Protein AF-A0A969NPX9-F1 (afdb_monomer_lite)

Sequence (86 aa):
NLDKPFDCLPEEGIARTRVMPDDILNYHQDWDRQVAEVIPYFERVEQPLKYLIEKQNLARINAVIEQKIPLDSMLTTYYVELKNRI

Foldseek 3Di:
DDPAKDAADDDPPDPDGIDGLCCCVVCQVVVLVVCLVCLLCPVVDDDVCVVVDDPVVVVVSVCCNVVVDPDDTSNVVRDDPPPDPD

Secondary structure (DSSP, 8-state):
--SS-EEPPPBTTB---EE-TTHHHHHHHHHHHHHHHHGGGTTTS--TTGGGS-HHHHHHHHHHHTTSSPPPPGGGG---------

Structure (mmCIF, N/CA/C/O backbone):
data_AF-A0A969NPX9-F1
#
_entry.id   AF-A0A969NPX9-F1
#
loop_
_atom_site.group_PDB
_atom_site.id
_atom_site.type_symbol
_atom_site.label_atom_id
_atom_site.label_alt_id
_atom_site.label_comp_id
_atom_site.label_asym_id
_atom_site.label_entity_id
_atom_site.label_seq_id
_atom_site.pdbx_PDB_ins_code
_atom_site.Cartn_x
_atom_site.Cartn_y
_atom_site.Cartn_z
_atom_site.occupancy
_atom_site.B_iso_or_equiv
_atom_site.auth_seq_id
_atom_site.auth_comp_id
_atom_site.auth_asym_id
_atom_site.auth_atom_id
_atom_site.pdbx_PDB_model_num
ATOM 1 N N . ASN A 1 1 ? 12.060 -0.891 -3.863 1.00 70.50 1 ASN A N 1
ATOM 2 C CA . ASN A 1 1 ? 12.285 -1.143 -5.313 1.00 70.50 1 ASN A CA 1
ATOM 3 C C . ASN A 1 1 ? 13.461 -2.098 -5.487 1.00 70.50 1 ASN A C 1
ATOM 5 O O . ASN A 1 1 ? 14.170 -2.340 -4.520 1.00 70.50 1 ASN A O 1
ATOM 9 N N . LEU A 1 2 ? 13.620 -2.683 -6.679 1.00 83.25 2 LEU A N 1
ATOM 10 C CA . LEU A 1 2 ? 14.737 -3.576 -7.013 1.00 83.25 2 LEU A CA 1
ATOM 11 C C . LEU A 1 2 ? 15.870 -2.795 -7.690 1.00 83.25 2 LEU A C 1
ATOM 13 O O . LEU A 1 2 ? 15.590 -1.864 -8.437 1.00 83.25 2 LEU A O 1
ATOM 17 N N . ASP A 1 3 ? 17.121 -3.222 -7.505 1.00 85.94 3 ASP A N 1
ATOM 18 C CA . ASP A 1 3 ? 18.281 -2.609 -8.182 1.00 85.94 3 ASP A CA 1
ATOM 19 C C . ASP A 1 3 ? 18.546 -3.195 -9.574 1.00 85.94 3 ASP A C 1
ATOM 21 O O . ASP A 1 3 ? 19.188 -2.578 -10.423 1.00 85.94 3 ASP A O 1
ATOM 25 N N . LYS A 1 4 ? 18.083 -4.424 -9.804 1.00 90.44 4 LYS A N 1
ATOM 26 C CA . LYS A 1 4 ? 18.241 -5.168 -11.054 1.00 90.44 4 LYS A CA 1
ATOM 27 C C . LYS A 1 4 ? 16.981 -5.990 -11.333 1.00 90.44 4 LYS 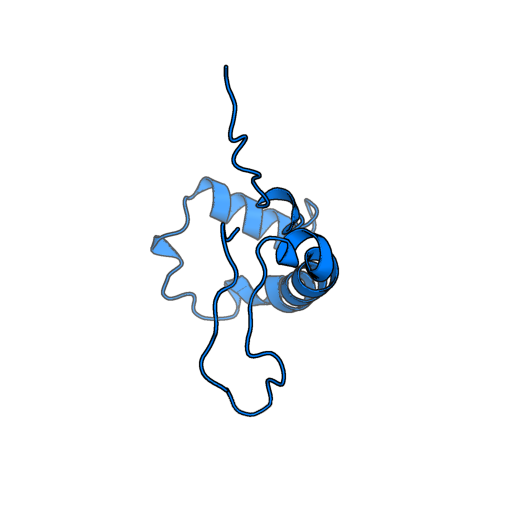A C 1
ATOM 29 O O . LYS A 1 4 ? 16.251 -6.288 -10.386 1.00 90.44 4 LYS A O 1
ATOM 34 N N . PRO A 1 5 ? 16.732 -6.379 -12.594 1.00 94.94 5 PRO A N 1
ATOM 35 C CA . PRO A 1 5 ? 15.619 -7.256 -12.923 1.00 94.94 5 PRO A CA 1
ATOM 36 C C . PRO A 1 5 ? 15.645 -8.552 -12.111 1.00 94.94 5 PRO A C 1
ATOM 38 O O . PRO A 1 5 ? 16.717 -9.107 -11.847 1.00 94.94 5 PRO A O 1
ATOM 41 N N . PHE A 1 6 ? 14.462 -9.031 -11.744 1.00 94.06 6 PHE A N 1
ATOM 42 C CA . PHE A 1 6 ? 14.271 -10.293 -11.040 1.00 94.06 6 PHE A CA 1
ATOM 43 C C . PHE A 1 6 ? 13.341 -11.197 -11.845 1.00 94.06 6 PHE A C 1
ATOM 45 O O . PHE A 1 6 ? 12.244 -10.782 -12.219 1.00 94.06 6 PHE A O 1
ATOM 52 N N . ASP A 1 7 ? 13.795 -12.419 -12.118 1.00 95.69 7 ASP A N 1
ATOM 53 C CA . ASP A 1 7 ? 13.007 -13.444 -12.795 1.00 95.69 7 ASP A CA 1
ATOM 54 C C . ASP A 1 7 ? 12.204 -14.239 -11.763 1.00 95.69 7 ASP A C 1
ATOM 56 O O . ASP A 1 7 ? 12.765 -14.844 -10.848 1.00 95.69 7 ASP A O 1
ATOM 60 N N . CYS A 1 8 ? 10.885 -14.222 -11.919 1.00 93.00 8 CYS A N 1
ATOM 61 C CA . CYS A 1 8 ? 9.949 -14.972 -11.096 1.00 93.00 8 CYS A CA 1
ATOM 62 C C . CYS A 1 8 ? 9.685 -16.349 -11.707 1.00 93.00 8 CYS A C 1
ATOM 64 O O . CYS A 1 8 ? 9.782 -16.546 -12.922 1.00 93.00 8 CYS A O 1
ATOM 66 N N . LEU A 1 9 ? 9.280 -17.297 -10.862 1.00 94.69 9 LEU A N 1
ATOM 67 C CA . LEU A 1 9 ? 8.709 -18.548 -11.347 1.00 94.69 9 LEU A CA 1
ATOM 68 C C . LEU A 1 9 ? 7.378 -18.261 -12.069 1.00 94.69 9 LEU A C 1
ATOM 70 O O . LEU A 1 9 ? 6.646 -17.369 -11.641 1.00 94.69 9 LEU A O 1
ATOM 74 N N . PRO A 1 10 ? 7.054 -18.985 -13.154 1.00 94.25 10 PRO A N 1
ATOM 75 C CA . PRO A 1 10 ? 5.746 -18.874 -13.787 1.00 94.25 10 PRO A CA 1
ATOM 76 C C . PRO A 1 10 ? 4.629 -19.288 -12.821 1.00 94.25 10 PRO A C 1
ATOM 78 O O . PRO A 1 10 ? 4.719 -20.340 -12.188 1.00 94.25 10 PRO A O 1
ATOM 81 N N . GLU A 1 11 ? 3.567 -18.489 -12.759 1.00 94.00 11 GLU A N 1
ATOM 82 C CA . GLU A 1 11 ? 2.361 -18.761 -11.972 1.00 94.00 11 GLU A CA 1
ATOM 83 C C . GLU A 1 11 ? 1.139 -18.833 -12.893 1.00 94.00 11 GLU A C 1
ATOM 85 O O . GLU A 1 11 ? 1.059 -18.137 -13.911 1.00 94.00 11 GLU A O 1
ATOM 90 N N . GLU A 1 12 ? 0.178 -19.695 -12.559 1.00 95.31 12 GLU A N 1
ATOM 91 C CA . GLU A 1 12 ? -1.043 -19.838 -13.351 1.00 95.31 12 GLU A CA 1
ATOM 92 C C . GLU A 1 12 ? -1.828 -18.519 -13.381 1.00 95.31 12 GLU A C 1
ATOM 94 O O . GLU A 1 12 ? -2.039 -17.872 -12.359 1.00 95.31 12 GLU A O 1
ATOM 99 N N . GLY A 1 13 ? -2.247 -18.100 -14.577 1.00 92.62 13 GLY A N 1
ATOM 100 C CA . GLY A 1 13 ? -2.969 -16.841 -14.772 1.00 92.62 13 GLY A CA 1
ATOM 101 C C . GLY A 1 13 ? -2.089 -15.585 -14.773 1.00 92.62 13 GLY A C 1
ATOM 102 O O . GLY A 1 13 ? -2.602 -14.506 -15.064 1.00 92.62 13 GLY A O 1
ATOM 103 N N . ILE A 1 14 ? -0.777 -15.701 -14.533 1.00 91.00 14 ILE A N 1
ATOM 104 C CA . ILE A 1 14 ? 0.152 -14.568 -14.532 1.00 91.00 14 ILE A CA 1
ATOM 105 C C . ILE A 1 14 ? 1.103 -14.667 -15.724 1.00 91.00 14 ILE A C 1
ATOM 107 O O . ILE A 1 14 ? 2.052 -15.445 -15.747 1.00 91.00 14 ILE A O 1
ATOM 111 N N . ALA A 1 15 ? 0.876 -13.816 -16.726 1.00 91.81 15 ALA A N 1
ATOM 112 C CA . ALA A 1 15 ? 1.747 -13.744 -17.901 1.00 91.81 15 ALA A CA 1
ATOM 113 C C . ALA A 1 15 ? 3.138 -13.164 -17.581 1.00 91.81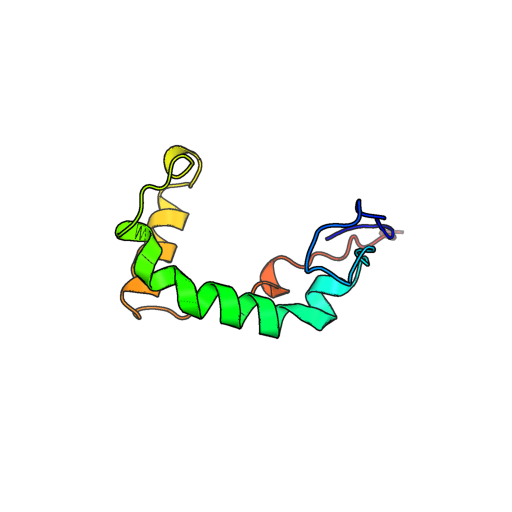 15 ALA A C 1
ATOM 115 O O . ALA A 1 15 ? 4.102 -13.384 -18.314 1.00 91.81 15 ALA A O 1
ATOM 116 N N . ARG A 1 16 ? 3.245 -12.377 -16.506 1.00 92.62 16 ARG A N 1
ATOM 117 C CA . ARG A 1 16 ? 4.446 -11.618 -16.171 1.00 92.62 16 ARG A CA 1
ATOM 118 C C . ARG A 1 16 ? 5.398 -12.438 -15.304 1.00 92.62 16 ARG A C 1
ATOM 120 O O . ARG A 1 16 ? 5.134 -12.649 -14.129 1.00 92.62 16 ARG A O 1
ATOM 127 N N . THR A 1 17 ? 6.550 -12.803 -15.858 1.00 95.50 17 THR A N 1
ATOM 128 C CA . THR A 1 17 ? 7.579 -13.600 -15.163 1.00 95.50 17 THR A CA 1
ATOM 129 C C . THR A 1 17 ? 8.846 -12.813 -14.820 1.00 95.50 17 THR A C 1
ATOM 131 O O . THR A 1 17 ? 9.841 -13.401 -14.411 1.00 95.50 17 THR A O 1
ATOM 134 N N . ARG A 1 18 ? 8.852 -11.486 -15.003 1.00 95.00 18 ARG A N 1
ATOM 135 C CA . ARG A 1 18 ? 10.007 -10.626 -14.705 1.00 95.00 18 ARG A CA 1
ATOM 136 C C . ARG A 1 18 ? 9.567 -9.301 -14.090 1.00 95.00 18 ARG A C 1
ATOM 138 O O . ARG A 1 18 ? 8.730 -8.610 -14.669 1.00 95.00 18 ARG A O 1
ATOM 145 N N . VAL A 1 19 ? 10.174 -8.950 -12.959 1.00 92.88 19 VAL A N 1
ATOM 146 C CA . VAL A 1 19 ? 10.007 -7.679 -12.236 1.00 92.88 19 VAL A CA 1
ATOM 147 C C . VAL A 1 19 ? 11.173 -6.756 -12.586 1.00 92.88 19 VAL A C 1
ATOM 149 O O . VAL A 1 19 ? 12.330 -7.185 -12.570 1.00 92.88 19 VAL A O 1
ATOM 152 N N . MET A 1 20 ? 10.878 -5.498 -12.910 1.00 93.06 20 MET A N 1
ATOM 153 C CA . MET A 1 20 ? 11.863 -4.485 -13.291 1.00 93.06 20 MET A CA 1
ATOM 154 C C . MET A 1 20 ? 12.078 -3.458 -12.164 1.00 93.06 20 MET A C 1
ATOM 156 O O . MET A 1 20 ? 11.159 -3.189 -11.386 1.00 93.06 20 MET A O 1
ATOM 160 N N . PRO A 1 21 ? 13.279 -2.855 -12.061 1.00 91.19 21 PRO A N 1
ATOM 161 C CA . PRO A 1 21 ? 13.587 -1.814 -11.071 1.00 91.19 21 PRO A CA 1
ATOM 162 C C . PRO A 1 21 ? 12.604 -0.636 -11.020 1.00 91.19 21 PRO A C 1
ATOM 164 O O . PRO A 1 21 ? 12.353 -0.067 -9.955 1.00 91.19 21 PRO A O 1
ATOM 167 N N . ASP A 1 22 ? 12.057 -0.267 -12.172 1.00 91.31 22 ASP A N 1
ATOM 168 C CA . ASP A 1 22 ? 11.191 0.885 -12.401 1.00 91.31 22 ASP A CA 1
ATOM 169 C C . ASP A 1 22 ? 9.695 0.544 -12.353 1.00 91.31 22 ASP A C 1
ATOM 171 O O . ASP A 1 22 ? 8.860 1.407 -12.597 1.00 91.31 22 ASP A O 1
ATOM 175 N N . ASP A 1 23 ? 9.321 -0.682 -11.985 1.00 92.81 23 ASP A N 1
ATOM 176 C CA . ASP A 1 23 ? 7.919 -1.107 -11.988 1.00 92.81 23 ASP A CA 1
ATOM 177 C C . ASP A 1 23 ? 7.003 -0.233 -11.142 1.00 92.81 23 ASP A C 1
ATOM 179 O O . ASP A 1 23 ? 5.883 0.046 -11.553 1.00 92.81 23 ASP A O 1
ATOM 183 N N . ILE A 1 24 ? 7.466 0.238 -9.982 1.00 92.25 24 ILE A N 1
ATOM 184 C CA . ILE A 1 24 ? 6.656 1.138 -9.152 1.00 92.25 24 ILE A CA 1
ATOM 185 C C . ILE A 1 24 ? 6.318 2.420 -9.936 1.00 92.25 24 ILE A C 1
ATOM 187 O O . ILE A 1 24 ? 5.195 2.905 -9.851 1.00 92.25 24 ILE A O 1
ATOM 191 N N . LEU A 1 25 ? 7.231 2.940 -10.765 1.00 93.19 25 LEU A N 1
ATOM 192 C CA . LEU A 1 25 ? 6.958 4.128 -11.583 1.00 93.19 25 LEU A CA 1
ATOM 193 C C . LEU A 1 25 ? 5.868 3.862 -12.625 1.00 93.19 25 LEU A C 1
ATOM 195 O O . LEU A 1 25 ? 5.020 4.722 -12.848 1.00 93.19 25 LEU A O 1
ATOM 199 N N . ASN A 1 26 ? 5.866 2.666 -13.210 1.00 93.50 26 ASN A N 1
ATOM 200 C CA . ASN A 1 26 ? 4.975 2.308 -14.311 1.00 93.50 26 ASN A CA 1
ATOM 201 C C . ASN A 1 26 ? 3.614 1.757 -13.848 1.00 93.50 26 ASN A C 1
ATOM 203 O O . ASN A 1 26 ? 2.618 1.956 -14.535 1.00 93.50 26 ASN A O 1
ATOM 207 N N . TYR A 1 27 ? 3.558 1.086 -12.692 1.00 94.31 27 TYR A N 1
ATOM 208 C CA . TYR A 1 27 ? 2.392 0.309 -12.249 1.00 94.31 27 TYR A CA 1
ATOM 209 C C . TYR A 1 27 ? 1.767 0.782 -10.928 1.00 94.31 27 TYR A C 1
ATOM 211 O O . TYR A 1 27 ? 0.747 0.220 -10.526 1.00 94.31 27 TYR A O 1
ATOM 219 N N . HIS A 1 28 ? 2.307 1.815 -10.257 1.00 95.88 28 HIS A N 1
ATOM 220 C CA . HIS A 1 28 ? 1.736 2.299 -8.987 1.00 95.88 28 HIS A CA 1
ATOM 221 C C . HIS A 1 28 ? 0.241 2.610 -9.090 1.00 95.88 28 HIS A C 1
ATOM 223 O O . HIS A 1 28 ? -0.489 2.286 -8.171 1.00 95.88 28 HIS A O 1
ATOM 229 N N . GLN A 1 29 ? -0.238 3.166 -10.206 1.00 96.88 29 GLN A N 1
ATOM 230 C CA . GLN A 1 29 ? -1.652 3.528 -10.358 1.00 96.88 29 GLN A CA 1
ATOM 231 C C . GLN A 1 29 ? -2.588 2.315 -10.303 1.00 96.88 29 GLN A C 1
ATOM 233 O O . GLN A 1 29 ? -3.656 2.380 -9.693 1.00 96.88 29 GLN A O 1
ATOM 238 N N . ASP A 1 30 ? -2.197 1.207 -10.936 1.00 95.94 30 ASP A N 1
ATOM 239 C CA . ASP A 1 30 ? -2.995 -0.018 -10.918 1.00 95.94 30 ASP A CA 1
ATOM 240 C C . ASP A 1 30 ? -2.953 -0.679 -9.540 1.00 95.94 30 ASP A C 1
ATOM 242 O O . ASP A 1 30 ? -3.974 -1.175 -9.065 1.00 95.94 30 ASP A O 1
ATOM 246 N N . TRP A 1 31 ? -1.807 -0.635 -8.860 1.00 95.19 31 TRP A N 1
ATOM 247 C CA . TRP A 1 31 ? -1.679 -1.141 -7.493 1.00 95.19 31 TRP A CA 1
ATOM 248 C C . TRP A 1 31 ? -2.437 -0.280 -6.481 1.00 95.19 31 TRP A C 1
A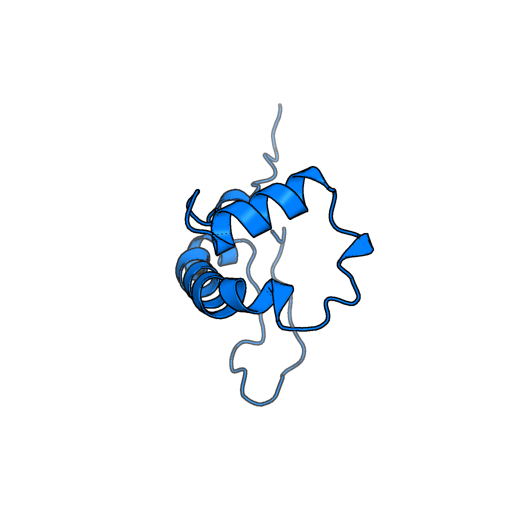TOM 250 O O . TRP A 1 31 ? -3.130 -0.824 -5.626 1.00 95.19 31 TRP A O 1
ATOM 260 N N . ASP A 1 32 ? -2.395 1.045 -6.617 1.00 97.12 32 ASP A N 1
ATOM 261 C CA . ASP A 1 32 ? -3.159 1.985 -5.794 1.00 97.12 32 ASP A CA 1
ATOM 262 C C . ASP A 1 32 ? -4.658 1.709 -5.914 1.00 97.12 32 ASP A C 1
ATOM 264 O O . ASP A 1 32 ? -5.365 1.671 -4.906 1.00 97.12 32 ASP A O 1
ATOM 268 N N . ARG A 1 33 ? -5.142 1.452 -7.139 1.00 97.62 33 ARG A N 1
ATOM 269 C CA . ARG A 1 33 ? -6.536 1.063 -7.388 1.00 97.62 33 ARG A CA 1
ATOM 270 C C . ARG A 1 33 ? -6.884 -0.241 -6.671 1.00 97.62 33 ARG A C 1
ATOM 272 O O . ARG A 1 33 ? -7.879 -0.283 -5.956 1.00 97.62 33 ARG A O 1
ATOM 279 N N . GLN A 1 34 ? -6.054 -1.274 -6.814 1.00 96.12 34 GLN A N 1
ATOM 280 C CA . GLN A 1 34 ? -6.281 -2.570 -6.164 1.00 96.12 34 GLN A CA 1
ATOM 281 C C . GLN A 1 34 ? -6.318 -2.445 -4.636 1.00 96.12 34 GLN A C 1
ATOM 283 O O . GLN A 1 34 ? -7.201 -3.010 -3.994 1.00 96.12 34 GLN A O 1
ATOM 288 N N . VAL A 1 35 ? -5.403 -1.671 -4.041 1.00 95.62 35 VAL A N 1
ATOM 289 C CA . VAL A 1 35 ? -5.401 -1.424 -2.592 1.00 95.62 35 VAL A CA 1
ATOM 290 C C . VAL A 1 35 ? -6.651 -0.648 -2.177 1.00 95.62 35 VAL A C 1
ATOM 292 O O . VAL A 1 35 ? -7.300 -1.028 -1.205 1.00 95.62 35 VAL A O 1
ATOM 295 N N . ALA A 1 36 ? -7.033 0.395 -2.917 1.00 96.31 36 ALA A N 1
ATOM 296 C CA . ALA A 1 36 ? -8.231 1.180 -2.628 1.00 96.31 36 ALA A CA 1
ATOM 297 C C . ALA A 1 36 ? -9.522 0.340 -2.670 1.00 96.31 36 ALA A C 1
ATOM 299 O O . ALA A 1 36 ? -10.422 0.565 -1.861 1.00 96.31 36 ALA A O 1
ATOM 300 N N . GLU A 1 37 ? -9.607 -0.651 -3.562 1.00 96.81 37 GLU A N 1
ATOM 301 C CA . GLU A 1 37 ? -10.752 -1.566 -3.660 1.00 96.81 37 GLU A CA 1
ATOM 302 C C . GLU A 1 37 ? -10.894 -2.477 -2.429 1.00 96.81 37 GLU A C 1
ATOM 304 O O . GLU A 1 37 ? -12.014 -2.784 -2.009 1.00 96.81 37 GLU A O 1
ATOM 309 N N . VAL A 1 38 ? -9.776 -2.893 -1.822 1.00 96.00 38 VAL A N 1
ATOM 310 C CA . VAL A 1 38 ? -9.777 -3.886 -0.732 1.00 96.00 38 VAL A CA 1
ATOM 311 C C . VAL A 1 38 ? -9.590 -3.290 0.664 1.00 96.00 38 VAL A C 1
ATOM 313 O O . VAL A 1 38 ? -10.004 -3.913 1.645 1.00 96.00 38 VAL A O 1
ATOM 316 N N . ILE A 1 39 ? -9.025 -2.083 0.790 1.00 95.31 39 ILE A N 1
ATOM 317 C CA . ILE A 1 39 ? -8.743 -1.456 2.091 1.00 95.31 39 ILE A CA 1
ATOM 318 C C . ILE A 1 39 ? -9.973 -1.350 3.019 1.00 95.31 39 ILE A C 1
ATOM 320 O O . ILE A 1 39 ? -9.800 -1.574 4.220 1.00 95.31 39 ILE A O 1
ATOM 324 N N . PRO A 1 40 ? -11.228 -1.148 2.546 1.00 95.50 40 PRO A N 1
ATOM 325 C CA . PRO A 1 40 ? -12.396 -1.101 3.434 1.00 95.50 40 PRO A CA 1
ATOM 326 C C . PRO A 1 40 ? -12.696 -2.428 4.149 1.00 95.50 40 PRO A C 1
ATOM 328 O O . PRO A 1 40 ? -13.454 -2.455 5.121 1.00 95.50 40 PRO A O 1
ATOM 331 N N . TYR A 1 41 ? -12.131 -3.541 3.673 1.00 96.00 41 TYR A N 1
ATOM 332 C CA . TYR A 1 41 ? -12.301 -4.868 4.266 1.00 96.00 41 TYR A CA 1
ATOM 333 C C . TYR A 1 41 ? -11.222 -5.210 5.294 1.00 96.00 41 TYR A C 1
ATOM 335 O O . TYR A 1 41 ? -11.328 -6.256 5.931 1.00 96.00 41 TYR A O 1
ATOM 343 N N . PHE A 1 42 ? -10.223 -4.348 5.506 1.00 95.44 42 PHE A N 1
ATOM 344 C CA . PHE A 1 42 ? -9.083 -4.622 6.385 1.00 95.44 42 PHE A CA 1
ATOM 345 C C . PHE A 1 42 ? -9.496 -5.048 7.805 1.00 95.44 42 PHE A C 1
ATOM 347 O O . PHE A 1 42 ? -8.901 -5.964 8.364 1.00 95.44 42 PHE A O 1
ATOM 354 N N . GLU A 1 43 ? -10.545 -4.438 8.370 1.00 91.38 43 GLU A N 1
ATOM 355 C CA . GLU A 1 43 ? -11.086 -4.803 9.692 1.00 91.38 43 GLU A CA 1
ATOM 356 C C . GLU A 1 43 ? -12.150 -5.914 9.652 1.00 91.38 43 GLU A C 1
ATOM 358 O O . GLU A 1 43 ? -12.531 -6.439 10.696 1.00 91.38 43 GLU A O 1
ATOM 363 N N . ARG A 1 44 ? -12.638 -6.283 8.462 1.00 94.62 44 ARG A N 1
ATOM 364 C CA . ARG A 1 44 ? -13.678 -7.311 8.269 1.00 94.62 44 ARG A CA 1
ATOM 365 C C . ARG A 1 44 ? -13.107 -8.716 8.117 1.00 94.62 44 ARG A C 1
ATOM 367 O O . ARG A 1 44 ? -13.864 -9.682 8.150 1.00 94.62 44 ARG A O 1
ATOM 374 N N . VAL A 1 45 ? -11.798 -8.822 7.922 1.00 95.06 45 VAL A N 1
ATOM 375 C CA . VAL A 1 45 ? -11.083 -10.087 7.766 1.00 95.06 45 VAL A CA 1
ATOM 376 C C . VAL A 1 45 ? -9.985 -10.184 8.814 1.00 95.06 45 VAL A C 1
ATOM 378 O O . VAL A 1 45 ? -9.465 -9.172 9.289 1.00 95.06 45 VAL A O 1
ATOM 381 N N . GLU A 1 46 ? -9.634 -11.411 9.190 1.00 95.50 46 GLU A N 1
ATOM 382 C CA . GLU A 1 46 ? -8.492 -11.629 10.067 1.00 95.50 46 GLU A CA 1
ATOM 383 C C . GLU A 1 46 ? -7.219 -11.098 9.398 1.00 95.50 46 GLU A C 1
ATOM 385 O O . GLU A 1 46 ? -6.973 -11.327 8.215 1.00 95.50 46 GLU A O 1
ATOM 390 N N . GLN A 1 47 ? -6.407 -10.385 10.174 1.00 95.69 47 GLN A N 1
ATOM 391 C CA . GLN A 1 47 ? -5.109 -9.873 9.755 1.00 95.69 47 GLN A CA 1
ATOM 392 C C . GLN A 1 47 ? -4.039 -10.554 10.620 1.00 95.69 47 GLN A C 1
ATOM 394 O O . GLN A 1 47 ? -3.651 -9.990 11.649 1.00 95.69 47 GLN A O 1
ATOM 399 N N . PRO A 1 48 ? -3.554 -11.758 10.252 1.00 96.50 48 PRO A N 1
ATOM 400 C CA . PRO A 1 48 ? -2.633 -12.528 11.093 1.00 96.50 48 PRO A CA 1
ATOM 401 C C . PRO A 1 48 ? -1.354 -11.760 11.433 1.00 96.50 48 PRO A C 1
ATOM 403 O O . PRO A 1 48 ? -0.802 -11.912 12.515 1.00 96.50 48 PRO A O 1
ATOM 406 N N . LEU A 1 49 ? -0.915 -10.880 10.528 1.00 96.25 49 LEU A N 1
ATOM 407 C CA . LEU A 1 49 ? 0.283 -10.053 10.675 1.00 96.25 49 LEU A CA 1
ATOM 408 C C . LEU A 1 49 ? 0.004 -8.648 11.233 1.00 96.25 49 LEU A C 1
ATOM 410 O O . LEU A 1 49 ? 0.917 -7.826 11.289 1.00 96.25 49 LEU A O 1
ATOM 414 N N . LYS A 1 50 ? -1.223 -8.345 11.688 1.00 95.44 50 LYS A N 1
ATOM 415 C CA . LYS A 1 50 ? -1.590 -7.011 12.214 1.00 95.44 50 LYS A CA 1
ATOM 416 C C . LYS A 1 50 ? -0.684 -6.552 13.352 1.00 95.44 50 LYS A C 1
ATOM 418 O O . LYS A 1 50 ? -0.439 -5.359 13.493 1.00 95.44 50 LYS A O 1
ATOM 423 N N . TYR A 1 51 ? -0.173 -7.494 14.144 1.00 95.75 51 TYR A N 1
ATOM 424 C CA . TYR A 1 51 ? 0.726 -7.219 15.265 1.00 95.75 51 TYR A CA 1
ATOM 425 C C . TYR A 1 51 ? 2.094 -6.657 14.841 1.00 95.75 51 TYR A C 1
ATOM 427 O O . TYR A 1 51 ? 2.784 -6.077 15.674 1.00 95.75 51 TYR A O 1
ATOM 435 N N . LEU A 1 52 ? 2.483 -6.810 13.569 1.00 97.56 52 LEU A N 1
ATOM 436 C CA . LEU A 1 52 ? 3.707 -6.226 13.011 1.00 97.56 52 LEU A CA 1
ATOM 437 C C . LEU A 1 52 ? 3.526 -4.758 12.603 1.00 97.56 52 LEU A C 1
ATOM 439 O O . LEU A 1 52 ? 4.508 -4.072 12.328 1.00 97.56 52 LEU A O 1
ATOM 443 N N . ILE A 1 53 ? 2.286 -4.267 12.548 1.00 95.62 53 ILE A N 1
ATOM 444 C CA . ILE A 1 53 ? 1.988 -2.901 12.133 1.00 95.62 53 ILE A CA 1
ATOM 445 C C . ILE A 1 53 ? 2.090 -1.984 13.351 1.00 95.62 53 ILE A C 1
ATOM 447 O O . ILE A 1 53 ? 1.382 -2.149 14.346 1.00 95.62 53 ILE A O 1
ATOM 451 N N . GLU A 1 54 ? 2.957 -0.977 13.263 1.00 97.50 54 GLU A N 1
ATOM 452 C CA . GLU A 1 54 ? 3.077 0.043 14.300 1.00 97.50 54 GLU A CA 1
ATOM 453 C C . GLU A 1 54 ? 1.733 0.734 14.568 1.00 97.50 54 GLU A C 1
ATOM 455 O O . GLU A 1 54 ? 0.960 1.017 13.649 1.00 97.50 54 GLU A O 1
ATOM 460 N N . LYS A 1 55 ? 1.479 1.095 15.831 1.00 96.62 55 LYS A N 1
ATOM 461 C CA . LYS A 1 55 ? 0.221 1.742 16.246 1.00 96.62 55 LYS A CA 1
ATOM 462 C C . LYS A 1 55 ? -0.108 2.994 15.428 1.00 96.62 55 LYS A C 1
ATOM 464 O O . LYS A 1 55 ? -1.269 3.219 15.100 1.00 96.62 55 LYS A O 1
ATOM 469 N N . GLN A 1 56 ? 0.906 3.787 15.080 1.00 96.56 56 GLN A N 1
ATOM 470 C CA . GLN A 1 56 ? 0.741 4.986 14.257 1.00 96.56 56 GLN A CA 1
ATOM 471 C C . GLN A 1 56 ? 0.245 4.663 12.839 1.00 96.56 56 GLN A C 1
ATOM 473 O O . GLN A 1 56 ? -0.619 5.359 12.313 1.00 96.56 56 GLN A O 1
ATOM 478 N N . ASN A 1 57 ? 0.724 3.565 12.251 1.00 94.81 57 ASN A N 1
ATOM 479 C CA . ASN A 1 57 ? 0.328 3.133 10.914 1.00 94.81 57 ASN A CA 1
ATOM 480 C C . ASN A 1 57 ? -1.061 2.489 10.935 1.00 94.81 57 ASN A C 1
ATOM 482 O O . ASN A 1 57 ? -1.858 2.753 10.041 1.00 94.81 57 ASN A O 1
ATOM 486 N N . LEU A 1 58 ? -1.406 1.747 11.994 1.00 96.06 58 LEU A N 1
ATOM 487 C CA . LEU A 1 58 ? -2.780 1.277 12.210 1.00 96.06 58 LEU A CA 1
ATOM 488 C C . LEU A 1 58 ? -3.774 2.441 12.303 1.00 96.06 58 LEU A C 1
ATOM 490 O O . LEU A 1 58 ? -4.831 2.395 11.682 1.00 96.06 58 LEU A O 1
ATOM 494 N N . ALA A 1 59 ? -3.425 3.508 13.026 1.00 96.31 59 ALA A N 1
ATOM 495 C CA . ALA A 1 59 ? -4.271 4.696 13.104 1.00 96.31 59 ALA A CA 1
ATOM 496 C C . ALA A 1 59 ? -4.463 5.366 11.730 1.00 96.31 59 ALA A C 1
ATOM 498 O O . ALA A 1 59 ? -5.574 5.785 11.405 1.00 96.31 59 ALA A O 1
ATOM 499 N N . ARG A 1 60 ? -3.408 5.428 10.902 1.00 96.06 60 ARG A N 1
ATOM 500 C CA . ARG A 1 60 ? -3.502 5.928 9.518 1.00 96.06 60 ARG A CA 1
ATOM 501 C C . ARG A 1 60 ? -4.410 5.056 8.654 1.00 96.06 60 ARG A C 1
ATOM 503 O O . ARG A 1 60 ? -5.277 5.598 7.980 1.00 96.06 60 ARG A O 1
ATOM 510 N N . ILE A 1 61 ? -4.251 3.733 8.708 1.00 95.62 61 ILE A N 1
ATOM 511 C CA . ILE A 1 61 ? -5.105 2.783 7.977 1.00 95.62 61 ILE A CA 1
ATOM 512 C C . ILE A 1 61 ? -6.576 3.011 8.336 1.00 95.62 61 ILE A C 1
ATOM 514 O O . ILE A 1 61 ? -7.409 3.168 7.446 1.00 95.62 61 ILE A O 1
ATOM 518 N N . ASN A 1 62 ? -6.892 3.122 9.626 1.00 95.88 62 ASN A N 1
ATOM 519 C CA . ASN A 1 62 ? -8.264 3.354 10.071 1.00 95.88 62 ASN A CA 1
ATOM 520 C C . ASN A 1 62 ? -8.809 4.703 9.578 1.00 95.88 62 ASN A C 1
ATOM 522 O O . ASN A 1 62 ? -9.947 4.772 9.124 1.00 95.88 62 ASN A O 1
ATOM 526 N N . ALA A 1 63 ? -7.991 5.759 9.568 1.00 97.31 63 ALA A N 1
ATOM 527 C CA . ALA A 1 63 ? -8.390 7.047 9.006 1.00 97.31 63 ALA A CA 1
ATOM 528 C C . ALA A 1 63 ? -8.671 6.985 7.488 1.00 97.31 63 ALA A C 1
ATOM 530 O O . ALA A 1 63 ? -9.567 7.685 7.017 1.00 97.31 63 ALA A O 1
ATOM 531 N N . VAL A 1 64 ? -7.952 6.145 6.731 1.00 97.25 64 VAL A N 1
ATOM 532 C CA . VAL A 1 64 ? -8.231 5.890 5.303 1.00 97.25 64 VAL A CA 1
ATOM 533 C C . VAL A 1 64 ? -9.557 5.145 5.130 1.00 97.25 64 VAL A C 1
ATOM 535 O O . VAL A 1 64 ? -10.381 5.548 4.313 1.00 97.25 64 VAL A O 1
ATOM 538 N N . ILE A 1 65 ? -9.799 4.093 5.920 1.00 96.62 65 ILE A N 1
ATOM 539 C CA . ILE A 1 65 ? -11.048 3.307 5.883 1.00 96.62 65 ILE A CA 1
ATOM 540 C C . ILE A 1 65 ? -12.264 4.193 6.186 1.00 96.62 65 ILE A C 1
ATOM 542 O O . ILE A 1 65 ? -13.295 4.096 5.521 1.00 96.62 65 ILE A O 1
ATOM 546 N N . GLU A 1 66 ? -12.124 5.093 7.157 1.00 96.25 66 GLU A N 1
ATOM 547 C CA . GLU A 1 66 ? -13.137 6.082 7.539 1.00 96.25 66 GLU A CA 1
ATOM 548 C C . GLU A 1 66 ? -13.229 7.275 6.567 1.00 96.25 66 GLU A C 1
ATOM 550 O O . GLU A 1 66 ? -13.999 8.201 6.816 1.00 96.25 66 GLU A O 1
ATOM 555 N N . GLN A 1 67 ? -12.450 7.276 5.478 1.00 95.12 67 GLN A N 1
ATOM 556 C CA . GLN A 1 67 ? -12.394 8.334 4.459 1.00 95.12 67 GLN A CA 1
ATOM 557 C C . GLN A 1 67 ? -12.016 9.720 5.015 1.00 95.12 67 GLN A C 1
ATOM 559 O O . GLN A 1 67 ? -12.330 10.752 4.422 1.00 95.12 67 GLN A O 1
ATOM 564 N N . LYS A 1 68 ? -11.319 9.766 6.158 1.00 97.38 68 LYS A N 1
ATOM 565 C CA . LYS A 1 68 ? -10.830 11.009 6.781 1.00 97.38 68 LYS A CA 1
ATOM 566 C C . LYS A 1 68 ? -9.575 11.545 6.101 1.00 97.38 68 LYS A C 1
ATOM 568 O O . LYS A 1 68 ? -9.330 12.748 6.132 1.00 97.38 68 LYS A O 1
ATOM 573 N N . ILE A 1 69 ? -8.774 10.652 5.525 1.00 97.12 69 ILE A N 1
ATOM 574 C CA . ILE A 1 69 ? -7.578 10.975 4.742 1.00 97.12 69 ILE A CA 1
ATOM 575 C C . ILE A 1 69 ? -7.545 10.109 3.475 1.00 97.12 69 ILE A C 1
ATOM 577 O O . ILE A 1 69 ? -8.093 9.004 3.489 1.00 97.12 69 ILE A O 1
ATOM 581 N N . PRO A 1 70 ? -6.916 10.577 2.383 1.00 95.38 70 PRO A N 1
ATOM 582 C CA . PRO A 1 70 ? -6.709 9.746 1.203 1.00 95.38 70 PRO A CA 1
ATOM 583 C C . PRO A 1 70 ? -5.699 8.623 1.483 1.00 95.38 70 PRO A C 1
ATOM 585 O O . PRO A 1 70 ? -4.835 8.752 2.351 1.00 95.38 70 PRO A O 1
ATOM 588 N N . LEU A 1 71 ? -5.800 7.538 0.713 1.00 95.19 71 LEU A N 1
ATOM 589 C CA . LEU A 1 71 ? -4.778 6.495 0.661 1.00 95.19 71 LEU A CA 1
ATOM 590 C C . LEU A 1 71 ? -3.487 7.071 0.054 1.00 95.19 71 LEU A C 1
ATOM 592 O O . LEU A 1 71 ? -3.534 7.743 -0.978 1.00 95.19 71 LEU A O 1
ATOM 596 N N . ASP A 1 72 ? -2.344 6.795 0.682 1.00 95.00 72 ASP A N 1
ATOM 597 C CA . ASP A 1 72 ? -1.042 7.139 0.113 1.00 95.00 72 ASP A CA 1
ATOM 598 C C . ASP A 1 72 ? -0.777 6.290 -1.137 1.00 95.00 72 ASP A C 1
ATOM 600 O O . ASP A 1 72 ? -1.005 5.081 -1.134 1.00 95.00 72 ASP A O 1
ATOM 604 N N . SER A 1 73 ? -0.246 6.905 -2.195 1.00 95.94 73 SER A N 1
ATOM 605 C CA . SER A 1 73 ? 0.172 6.156 -3.383 1.00 95.94 73 SER A CA 1
ATOM 606 C C . SER A 1 73 ? 1.362 5.248 -3.069 1.00 95.94 73 SER A C 1
ATOM 608 O O . SER A 1 73 ? 2.312 5.665 -2.400 1.00 95.94 73 SER A O 1
ATOM 610 N N . MET A 1 74 ? 1.383 4.051 -3.650 1.00 92.38 74 MET A N 1
ATOM 611 C CA . MET A 1 74 ? 2.523 3.137 -3.685 1.00 92.38 74 MET A CA 1
ATOM 612 C C . MET A 1 74 ? 3.794 3.808 -4.205 1.00 92.38 74 MET A C 1
ATOM 61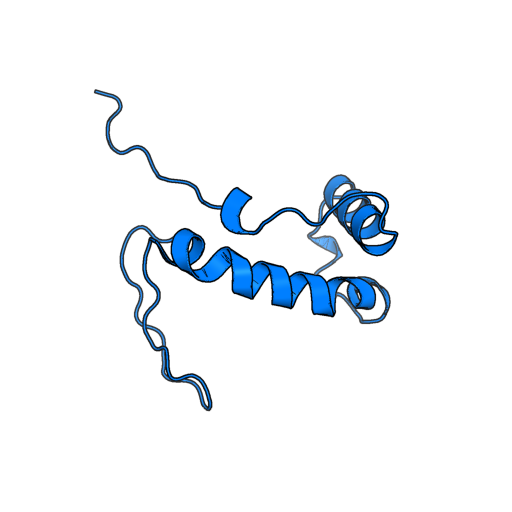4 O O . MET A 1 74 ? 4.896 3.437 -3.793 1.00 92.38 74 MET A O 1
ATOM 618 N N . LEU A 1 75 ? 3.659 4.833 -5.053 1.00 93.62 75 LEU A N 1
ATOM 619 C CA . LEU A 1 75 ? 4.781 5.624 -5.549 1.00 93.62 75 LEU A CA 1
ATOM 620 C C . LEU A 1 75 ? 5.593 6.266 -4.414 1.00 93.62 75 LEU A C 1
ATOM 622 O O . LEU A 1 75 ? 6.800 6.433 -4.553 1.00 93.62 75 LEU A O 1
ATOM 626 N N . THR A 1 76 ? 4.972 6.566 -3.269 1.00 91.81 76 THR A N 1
ATOM 627 C CA . THR A 1 76 ? 5.664 7.129 -2.094 1.00 91.81 76 THR A CA 1
ATOM 628 C C . THR A 1 76 ? 6.724 6.191 -1.508 1.00 91.81 76 THR A C 1
ATOM 630 O O . THR A 1 76 ? 7.640 6.645 -0.827 1.00 91.81 76 THR A O 1
ATOM 633 N N . THR A 1 77 ? 6.638 4.890 -1.807 1.00 86.88 77 THR A N 1
ATOM 634 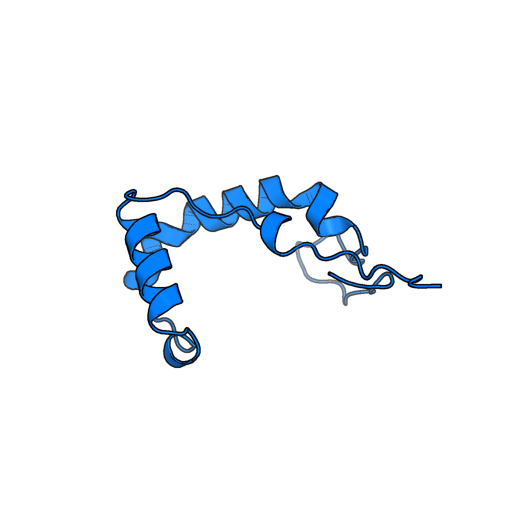C CA . THR A 1 77 ? 7.620 3.870 -1.404 1.00 86.88 77 THR A CA 1
ATOM 635 C C . THR A 1 77 ? 8.754 3.693 -2.419 1.00 86.88 77 THR A C 1
ATOM 637 O O . THR A 1 77 ? 9.676 2.903 -2.197 1.00 86.88 77 THR A O 1
ATOM 640 N N . TYR A 1 78 ? 8.704 4.408 -3.548 1.00 88.25 78 TYR A N 1
ATOM 641 C CA . TYR A 1 78 ? 9.767 4.383 -4.540 1.00 88.25 78 TYR A CA 1
ATOM 642 C C . TYR A 1 78 ? 10.988 5.146 -4.030 1.00 88.25 78 TYR A C 1
ATOM 644 O O . TYR A 1 78 ? 10.920 6.338 -3.733 1.00 88.25 78 TYR A O 1
ATOM 652 N N . TYR A 1 79 ? 12.125 4.460 -3.966 1.00 81.94 79 TYR A N 1
ATOM 653 C CA . TYR A 1 79 ? 13.381 5.035 -3.516 1.00 81.94 79 TYR A CA 1
ATOM 654 C C . TYR A 1 79 ? 14.469 4.796 -4.559 1.00 81.94 79 TYR A C 1
ATOM 656 O O . TYR A 1 79 ? 14.885 3.670 -4.794 1.00 81.94 79 TYR A O 1
ATOM 664 N N . VAL A 1 80 ? 14.982 5.849 -5.186 1.00 73.38 80 VAL A N 1
ATOM 665 C CA . VAL A 1 80 ? 16.175 5.702 -6.027 1.00 73.38 80 VAL A CA 1
ATOM 666 C C . VAL A 1 80 ? 17.394 5.756 -5.121 1.00 73.38 80 VAL A C 1
ATOM 668 O O . VAL A 1 80 ? 17.654 6.787 -4.499 1.00 73.38 80 VAL A O 1
ATOM 671 N N . GLU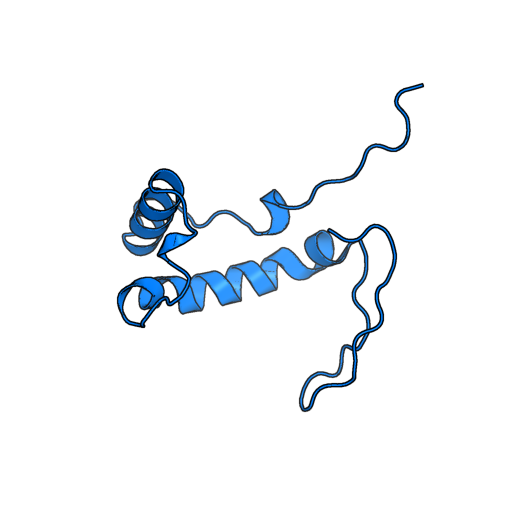 A 1 81 ? 18.164 4.670 -5.063 1.00 65.56 81 GLU A N 1
ATOM 672 C CA . GLU A 1 81 ? 19.499 4.736 -4.481 1.00 65.56 81 GLU A CA 1
ATOM 673 C C . GLU A 1 81 ? 20.334 5.690 -5.348 1.00 65.56 81 GLU A C 1
ATOM 675 O O . GLU A 1 81 ? 20.681 5.387 -6.492 1.00 65.56 81 GLU A O 1
ATOM 680 N N . LEU A 1 82 ? 20.621 6.888 -4.829 1.00 56.69 82 LEU A N 1
ATOM 681 C CA . LEU A 1 82 ? 21.533 7.831 -5.468 1.00 56.69 82 LEU A CA 1
ATOM 682 C C . LEU A 1 82 ? 22.954 7.260 -5.376 1.00 56.69 82 LEU A C 1
ATOM 684 O O . LEU A 1 82 ? 23.731 7.621 -4.490 1.00 56.69 82 LEU A O 1
ATOM 688 N N . LYS A 1 83 ? 23.312 6.369 -6.304 1.00 48.50 83 LYS A N 1
ATOM 689 C CA . LYS A 1 83 ? 24.708 6.021 -6.571 1.00 48.50 83 LYS A CA 1
ATOM 690 C C . LYS A 1 83 ? 25.390 7.257 -7.142 1.00 48.50 83 LYS A C 1
ATOM 692 O O . LYS A 1 83 ? 25.311 7.483 -8.344 1.00 48.50 83 LYS A O 1
ATOM 697 N N . ASN A 1 84 ? 25.945 8.078 -6.244 1.00 43.84 84 ASN A N 1
ATOM 698 C CA . ASN A 1 84 ? 27.059 9.027 -6.402 1.00 43.84 84 ASN A CA 1
ATOM 699 C C . ASN A 1 84 ? 26.858 10.262 -5.505 1.00 43.84 84 ASN A C 1
ATOM 701 O O . ASN A 1 84 ? 26.469 11.334 -5.964 1.00 43.84 84 ASN A O 1
ATOM 705 N N . ARG A 1 85 ? 27.191 10.129 -4.216 1.00 38.53 85 ARG A N 1
ATOM 706 C CA . ARG A 1 85 ? 27.832 11.236 -3.495 1.00 38.53 85 ARG A CA 1
ATOM 707 C C . ARG A 1 85 ? 29.331 11.102 -3.770 1.00 38.53 85 ARG A C 1
ATOM 709 O O . ARG A 1 85 ? 29.977 10.257 -3.156 1.00 38.53 85 ARG A O 1
ATOM 716 N N . ILE A 1 86 ? 29.806 11.831 -4.782 1.00 38.38 86 ILE A N 1
ATOM 717 C CA . ILE A 1 86 ? 31.235 12.106 -5.010 1.00 38.38 86 ILE A CA 1
ATOM 718 C C . ILE A 1 86 ? 31.654 13.179 -4.007 1.00 38.38 86 ILE A C 1
ATOM 720 O O . ILE A 1 86 ? 30.840 14.112 -3.808 1.00 38.38 86 ILE A O 1
#

Radius of gyration: 16.23 Å; chains: 1; bounding box: 45×32×34 Å

pLDDT: mean 90.63, std 12.61, range [38.38, 97.62]